Protein AF-A0A8T3B4L0-F1 (afdb_monomer_lite)

Organism: Dendrobium nobile (NCBI:txid94219)

pLDDT: mean 74.83, std 8.13, range [50.94, 89.12]

InterPro domains:
  IPR041118 Disease resistance, N-terminal [PF18052] (13-99)

Secondary structure (DSSP, 8-state):
-HHHHHHHHHHHHHHHHHHHHH-TT--HHHHHHHHHHHHHHHHHHHHHHHHHT-HHHHHH-HHHHHHHHHHHHHHHHHHHHHHHHHHHHHHHHHHHHHHHHHHHHHHHHHT--

Radius of gyration: 21.68 Å; chains: 1; bounding box: 41×25×73 Å

Foldseek 3Di:
DLVVLLVLLVLLLVLLVVLLVPDPPDDPVRVVVSVVSVVCVVVVSVLLVVCVVDPPNCVVDVVVVVVSVVVVVVSVVSSVVSVVSVVVVVVVVVVVVVVVVVVVVVVVVVVVD

Sequence (113 aa):
MEDKLLDIAEKLIRVGFRYVKDQIEWDKRTKEPLARLKRYLPQIQAVVHFASSQEQITDQNKPLNEWLWQLRDAIDDAFDVVDELEYRELEKQVTKDKKLNRSDWKKKKLKFL

Structure (mmCIF, N/CA/C/O backbone):
data_AF-A0A8T3B4L0-F1
#
_entry.id   AF-A0A8T3B4L0-F1
#
loop_
_atom_site.group_PDB
_atom_site.id
_atom_site.type_symbol
_atom_site.label_atom_id
_atom_site.label_alt_id
_atom_site.label_comp_id
_atom_site.label_asym_id
_atom_site.label_entity_id
_atom_site.label_seq_id
_atom_site.pdbx_PDB_ins_code
_atom_site.Cartn_x
_atom_site.Cartn_y
_atom_site.Cartn_z
_atom_site.occupancy
_atom_site.B_iso_or_equiv
_atom_site.auth_seq_id
_atom_site.auth_comp_id
_atom_site.auth_asym_id
_atom_site.auth_atom_id
_atom_site.pdbx_PDB_model_num
ATOM 1 N N . MET A 1 1 ? -13.604 9.206 1.312 1.00 54.00 1 MET A N 1
ATOM 2 C CA . MET A 1 1 ? -12.265 8.955 1.901 1.00 54.00 1 MET A CA 1
ATOM 3 C C . MET A 1 1 ? -11.878 7.497 1.691 1.00 54.00 1 MET A C 1
ATOM 5 O O . MET A 1 1 ? -10.799 7.256 1.170 1.00 54.00 1 MET A O 1
ATOM 9 N N . GLU A 1 2 ? -12.788 6.562 1.979 1.00 59.34 2 GLU A N 1
ATOM 10 C CA . GLU A 1 2 ? -12.671 5.138 1.622 1.00 59.34 2 GLU A CA 1
ATOM 11 C C . GLU A 1 2 ? -12.371 4.902 0.139 1.00 59.34 2 GLU A C 1
ATOM 13 O O . GLU A 1 2 ? -11.362 4.276 -0.154 1.00 59.34 2 GLU A O 1
ATOM 18 N N . ASP A 1 3 ? -13.139 5.483 -0.788 1.00 63.72 3 ASP A N 1
ATOM 19 C CA . ASP A 1 3 ? -12.966 5.240 -2.235 1.00 63.72 3 ASP A CA 1
ATOM 20 C C . ASP A 1 3 ? -11.538 5.478 -2.751 1.00 63.72 3 ASP A C 1
ATOM 22 O O . ASP A 1 3 ? -11.032 4.725 -3.579 1.00 63.72 3 ASP A O 1
ATOM 26 N N . LYS A 1 4 ? -10.836 6.479 -2.204 1.00 67.75 4 LYS A N 1
ATOM 27 C CA . LYS A 1 4 ? -9.459 6.795 -2.604 1.00 67.75 4 LYS A CA 1
ATOM 28 C C . LYS A 1 4 ? -8.453 5.767 -2.070 1.00 67.75 4 LYS A C 1
ATOM 30 O O . LYS A 1 4 ? -7.522 5.407 -2.779 1.00 67.75 4 LYS A O 1
ATOM 35 N N . LEU A 1 5 ? -8.649 5.271 -0.846 1.00 67.56 5 LEU A N 1
ATOM 36 C CA . LEU A 1 5 ? -7.816 4.212 -0.259 1.00 67.56 5 LEU A CA 1
ATOM 37 C C . LEU A 1 5 ? -7.997 2.878 -0.998 1.00 67.56 5 LEU A C 1
ATOM 39 O O . LEU A 1 5 ? -7.030 2.135 -1.175 1.00 67.56 5 LEU A O 1
ATOM 43 N N . LEU A 1 6 ? -9.223 2.594 -1.449 1.00 68.81 6 LEU A N 1
ATOM 44 C CA . LEU A 1 6 ? -9.562 1.407 -2.237 1.00 68.81 6 LEU A CA 1
ATOM 45 C C . LEU A 1 6 ? -8.829 1.402 -3.579 1.00 68.81 6 LEU A C 1
ATOM 47 O O . LEU A 1 6 ? -8.092 0.457 -3.871 1.00 68.81 6 LEU A O 1
ATOM 51 N N . ASP A 1 7 ? -8.976 2.488 -4.337 1.00 75.88 7 ASP A N 1
ATOM 52 C CA . ASP A 1 7 ? -8.337 2.653 -5.642 1.00 75.88 7 ASP A CA 1
ATOM 53 C C . ASP A 1 7 ? -6.812 2.558 -5.539 1.00 75.88 7 ASP A C 1
ATOM 55 O O . ASP A 1 7 ? -6.159 1.911 -6.364 1.00 75.88 7 ASP A O 1
ATOM 59 N N . ILE A 1 8 ? -6.234 3.163 -4.497 1.00 69.31 8 ILE A N 1
ATOM 60 C CA . ILE A 1 8 ? -4.789 3.149 -4.269 1.00 69.31 8 ILE A CA 1
ATOM 61 C C . ILE A 1 8 ? -4.297 1.733 -3.965 1.00 69.31 8 ILE A C 1
ATOM 63 O O . ILE A 1 8 ? -3.355 1.266 -4.607 1.00 69.31 8 ILE A O 1
ATOM 67 N N . ALA A 1 9 ? -4.931 1.023 -3.031 1.00 73.62 9 ALA A N 1
ATOM 68 C CA . ALA A 1 9 ? -4.508 -0.323 -2.660 1.00 73.62 9 ALA A CA 1
ATOM 69 C C . ALA A 1 9 ? -4.663 -1.323 -3.821 1.00 73.62 9 ALA A C 1
ATOM 71 O O . ALA A 1 9 ? -3.807 -2.191 -4.024 1.00 73.62 9 ALA A O 1
ATOM 72 N N . GLU A 1 10 ? -5.719 -1.185 -4.624 1.00 77.19 10 GLU A N 1
ATOM 73 C CA . GLU A 1 10 ? -5.919 -2.003 -5.818 1.00 77.19 10 GLU A CA 1
ATOM 74 C C . GLU A 1 10 ? -4.872 -1.700 -6.900 1.00 77.19 10 GLU A C 1
ATOM 76 O O . GLU A 1 10 ? -4.284 -2.630 -7.473 1.00 77.19 10 GLU A O 1
ATOM 81 N N . LYS A 1 11 ? -4.569 -0.415 -7.140 1.00 79.88 11 LYS A N 1
ATOM 82 C CA . LYS A 1 11 ? -3.487 0.001 -8.045 1.00 79.88 11 LYS A CA 1
ATOM 83 C C . LYS A 1 11 ? -2.151 -0.586 -7.592 1.00 79.88 11 LYS A C 1
ATOM 85 O O . LYS A 1 11 ? -1.433 -1.158 -8.415 1.00 79.88 11 LYS A O 1
ATOM 90 N N . LEU A 1 12 ? -1.870 -0.532 -6.292 1.00 75.25 12 LEU A N 1
ATOM 91 C CA . LEU A 1 12 ? -0.661 -1.067 -5.672 1.00 75.25 12 LEU A CA 1
ATOM 92 C C . LEU A 1 12 ? -0.471 -2.553 -5.934 1.00 75.25 12 LEU A C 1
ATOM 94 O O . LEU A 1 12 ? 0.575 -2.990 -6.415 1.00 75.25 12 LEU A O 1
ATOM 98 N N . ILE A 1 13 ? -1.520 -3.328 -5.673 1.00 76.81 13 ILE A N 1
ATOM 99 C CA . ILE A 1 13 ? -1.548 -4.762 -5.939 1.00 76.81 13 ILE A CA 1
ATOM 100 C C . ILE A 1 13 ? -1.302 -5.007 -7.428 1.00 76.81 13 ILE A C 1
ATOM 102 O O . ILE A 1 13 ? -0.428 -5.791 -7.791 1.00 76.81 13 ILE A O 1
ATOM 106 N N . ARG A 1 14 ? -2.031 -4.325 -8.312 1.00 82.44 14 ARG A N 1
ATOM 107 C CA . ARG A 1 14 ? -1.950 -4.551 -9.759 1.00 82.44 14 ARG A CA 1
ATOM 108 C C . ARG A 1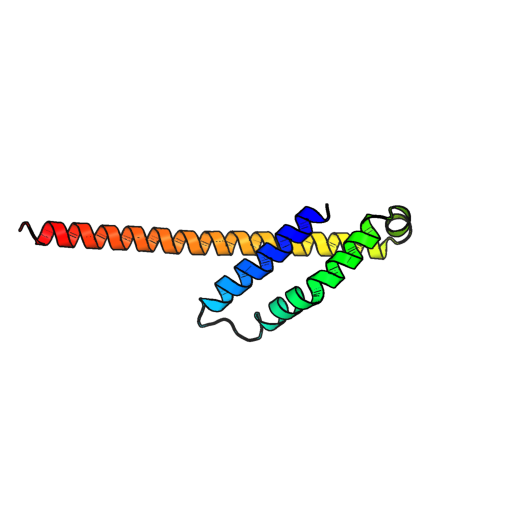 14 ? -0.565 -4.242 -10.331 1.00 82.44 14 ARG A C 1
ATOM 110 O O . ARG A 1 14 ? -0.033 -5.063 -11.080 1.00 82.44 14 ARG A O 1
ATOM 117 N N . VAL A 1 15 ? -0.004 -3.074 -10.017 1.00 75.31 15 VAL A N 1
ATOM 118 C CA . VAL A 1 15 ? 1.313 -2.648 -10.518 1.00 75.31 15 VAL A CA 1
ATOM 119 C C . VAL A 1 15 ? 2.411 -3.476 -9.876 1.00 75.31 15 VAL A C 1
ATOM 121 O O . VAL A 1 15 ? 3.260 -3.998 -10.593 1.00 75.31 15 VAL A O 1
ATOM 124 N N . GLY A 1 16 ? 2.345 -3.685 -8.560 1.00 70.81 16 GLY A N 1
ATOM 125 C CA . GLY A 1 16 ? 3.283 -4.535 -7.838 1.00 70.81 16 GLY A CA 1
ATOM 126 C C . GLY A 1 16 ? 3.350 -5.932 -8.450 1.00 70.81 16 GLY A C 1
ATOM 127 O O . GLY A 1 16 ? 4.424 -6.376 -8.840 1.00 70.81 16 GLY A O 1
ATOM 128 N N . PHE A 1 17 ? 2.209 -6.606 -8.640 1.00 69.81 17 PHE A N 1
ATOM 129 C CA . PHE A 1 17 ? 2.175 -7.934 -9.264 1.00 69.81 17 PHE A CA 1
ATOM 130 C C . PHE A 1 17 ? 2.664 -7.946 -10.719 1.00 69.81 17 PHE A C 1
ATOM 132 O O . PHE A 1 17 ? 3.292 -8.925 -11.123 1.00 69.81 17 PHE A O 1
ATOM 139 N N . ARG A 1 18 ? 2.397 -6.895 -11.504 1.00 73.12 18 ARG A N 1
ATOM 140 C CA . ARG A 1 18 ? 2.904 -6.764 -12.881 1.00 73.12 18 ARG A CA 1
ATOM 141 C C . ARG A 1 18 ? 4.426 -6.642 -12.889 1.00 73.12 18 ARG A C 1
ATOM 143 O O . ARG A 1 18 ? 5.099 -7.454 -13.511 1.00 73.12 18 ARG A O 1
ATOM 150 N N . TYR A 1 19 ? 4.955 -5.710 -12.106 1.00 66.62 19 TYR A N 1
ATOM 151 C CA . TYR A 1 19 ? 6.388 -5.475 -11.987 1.00 66.62 19 TYR A CA 1
ATOM 152 C C . TYR A 1 19 ? 7.133 -6.709 -11.450 1.00 66.62 19 TYR A C 1
ATOM 154 O O . TYR A 1 19 ? 8.182 -7.082 -11.970 1.00 66.62 19 TYR A O 1
ATOM 162 N N . VAL A 1 20 ? 6.553 -7.402 -10.460 1.00 65.81 20 VAL A N 1
ATOM 163 C CA . VAL A 1 20 ? 7.051 -8.682 -9.920 1.00 65.81 20 VAL A CA 1
ATOM 164 C C . VAL A 1 20 ? 7.107 -9.778 -10.989 1.00 65.81 20 VAL A C 1
ATOM 166 O O . VAL A 1 20 ? 7.984 -10.638 -10.938 1.00 65.81 20 VAL A O 1
ATOM 169 N N . LYS A 1 21 ? 6.152 -9.809 -11.924 1.00 64.44 21 LYS A N 1
ATOM 170 C CA . LYS A 1 21 ? 6.083 -10.838 -12.970 1.00 64.44 21 LYS A CA 1
ATOM 171 C C . LYS A 1 21 ? 7.183 -10.665 -14.022 1.00 64.44 21 LYS A C 1
ATOM 173 O O . LYS A 1 21 ? 7.656 -11.666 -14.553 1.00 64.44 21 LYS A O 1
ATOM 178 N N . ASP A 1 22 ? 7.604 -9.427 -14.272 1.00 65.25 22 ASP A N 1
ATOM 179 C CA . ASP A 1 22 ? 8.509 -9.070 -15.369 1.00 65.25 22 ASP A CA 1
ATOM 180 C C . ASP A 1 22 ? 9.995 -8.950 -14.946 1.00 65.25 22 ASP A C 1
ATOM 182 O O . ASP A 1 22 ? 10.861 -8.678 -15.780 1.00 65.25 22 ASP A O 1
ATOM 186 N N . GLN A 1 23 ? 10.322 -9.187 -13.668 1.00 61.81 23 GLN A N 1
ATOM 187 C CA . GLN A 1 23 ? 11.683 -9.122 -13.106 1.00 61.81 23 GLN A CA 1
ATOM 188 C C . GLN A 1 23 ? 12.195 -10.515 -12.680 1.00 61.81 23 GLN A C 1
ATOM 190 O O . GLN A 1 23 ? 11.520 -11.239 -11.951 1.00 61.81 23 GLN A O 1
ATOM 195 N N . ILE A 1 24 ? 13.421 -10.877 -13.091 1.00 50.94 24 ILE A N 1
ATOM 196 C CA . ILE A 1 24 ? 14.066 -12.184 -12.807 1.00 50.94 24 ILE A CA 1
ATOM 197 C C . ILE A 1 24 ? 14.493 -12.320 -11.324 1.00 50.94 24 ILE A C 1
ATOM 199 O O . ILE A 1 24 ? 14.599 -13.431 -10.814 1.00 50.94 24 ILE A O 1
ATOM 203 N N . GLU A 1 25 ? 14.685 -11.206 -10.611 1.00 52.75 25 GLU A N 1
ATOM 204 C CA . GLU A 1 25 ? 15.326 -11.148 -9.281 1.00 52.75 25 GLU A CA 1
ATOM 205 C C . GLU A 1 25 ? 14.372 -10.944 -8.082 1.00 52.75 25 GLU A C 1
ATOM 207 O O . GLU A 1 25 ? 14.821 -10.644 -6.977 1.00 52.75 25 GLU A O 1
ATOM 212 N N . TRP A 1 26 ? 13.051 -11.088 -8.249 1.00 55.41 26 TRP A N 1
ATOM 213 C CA . TRP A 1 26 ? 12.091 -10.837 -7.158 1.00 55.41 26 TRP A CA 1
ATOM 214 C C . TRP A 1 26 ? 11.560 -12.128 -6.497 1.00 55.41 26 TRP A C 1
ATOM 216 O O . TRP A 1 26 ? 10.617 -12.781 -6.957 1.00 55.41 26 T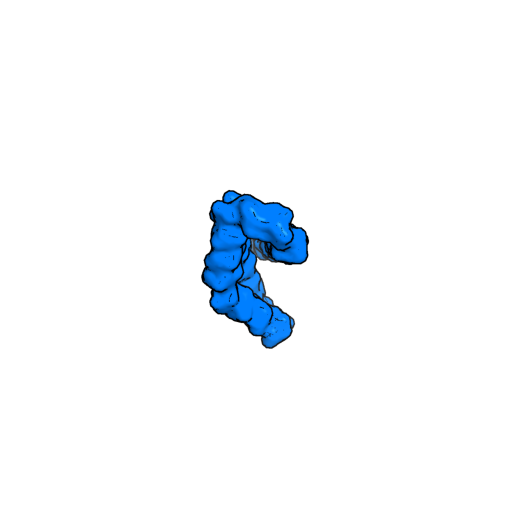RP A O 1
ATOM 226 N N . ASP A 1 27 ? 12.238 -12.470 -5.396 1.00 64.19 27 ASP A N 1
ATOM 227 C CA . ASP A 1 27 ? 12.046 -13.577 -4.443 1.00 64.19 27 ASP A CA 1
ATOM 228 C C . ASP A 1 27 ? 10.709 -13.532 -3.648 1.00 64.19 27 ASP A C 1
ATOM 230 O O . ASP A 1 27 ? 9.965 -12.549 -3.629 1.00 64.19 27 ASP A O 1
ATOM 234 N N . LYS A 1 28 ? 10.414 -14.630 -2.940 1.00 58.00 28 LYS A N 1
ATOM 235 C CA . LYS A 1 28 ? 9.424 -14.814 -1.867 1.00 58.00 28 LYS A CA 1
ATOM 236 C C . LYS A 1 28 ? 9.266 -13.590 -0.951 1.00 58.00 28 LYS A C 1
ATOM 238 O O . LYS A 1 28 ? 8.129 -13.266 -0.602 1.00 58.00 28 LYS A O 1
ATOM 243 N N . ARG A 1 29 ? 10.359 -12.868 -0.641 1.00 60.91 29 ARG A N 1
ATOM 244 C CA . ARG A 1 29 ? 10.380 -11.652 0.200 1.00 60.91 29 ARG A CA 1
ATOM 245 C C . ARG A 1 29 ? 9.421 -10.544 -0.250 1.00 60.91 29 ARG A C 1
ATOM 247 O O . ARG A 1 29 ? 9.015 -9.746 0.586 1.00 60.91 29 ARG A O 1
ATOM 254 N N . THR A 1 30 ? 9.028 -10.492 -1.521 1.00 65.56 30 THR A N 1
ATOM 255 C CA . THR A 1 30 ? 8.105 -9.469 -2.047 1.00 65.56 30 THR A CA 1
ATOM 256 C C . THR A 1 30 ? 6.772 -10.034 -2.529 1.00 65.56 30 THR A C 1
ATOM 258 O O . THR A 1 30 ? 5.738 -9.379 -2.384 1.00 65.56 30 THR A O 1
ATOM 261 N N . LYS A 1 31 ? 6.745 -11.283 -3.009 1.00 66.19 31 LYS A N 1
ATOM 262 C CA . LYS A 1 31 ? 5.501 -11.968 -3.405 1.00 66.19 31 LYS A CA 1
ATOM 263 C C . LYS A 1 31 ? 4.585 -12.282 -2.225 1.00 66.19 31 LYS A C 1
ATOM 265 O O . LYS A 1 31 ? 3.376 -12.079 -2.331 1.00 66.19 31 LYS A O 1
ATOM 270 N N . GLU A 1 32 ? 5.129 -12.772 -1.111 1.00 71.94 32 GLU A N 1
ATOM 271 C CA . GLU A 1 32 ? 4.313 -13.131 0.055 1.00 71.94 32 GLU A CA 1
ATOM 272 C C . GLU A 1 32 ? 3.644 -11.918 0.715 1.00 71.94 32 GLU A C 1
ATOM 274 O O . GLU A 1 32 ? 2.439 -11.995 0.967 1.00 71.94 32 GLU A O 1
ATOM 279 N N . PRO A 1 33 ? 4.337 -10.786 0.954 1.00 74.69 33 PRO A N 1
ATOM 280 C CA . PRO A 1 33 ? 3.690 -9.583 1.471 1.00 74.69 33 PRO A CA 1
ATOM 281 C C . PRO A 1 33 ? 2.583 -9.051 0.558 1.00 74.69 33 PRO A C 1
ATOM 283 O O . PRO A 1 33 ? 1.501 -8.752 1.053 1.00 74.69 33 PRO A O 1
ATOM 286 N N . LEU A 1 34 ? 2.797 -9.007 -0.764 1.00 72.25 34 LEU A N 1
ATOM 287 C CA . LEU A 1 34 ? 1.776 -8.556 -1.720 1.00 72.25 34 LEU A CA 1
ATOM 288 C C . LEU A 1 34 ? 0.561 -9.493 -1.762 1.00 72.25 34 LEU A C 1
ATOM 290 O O . LEU A 1 34 ? -0.583 -9.038 -1.793 1.00 72.25 34 LEU A O 1
ATOM 294 N N . ALA A 1 35 ? 0.785 -10.808 -1.725 1.00 73.44 35 ALA A N 1
ATOM 295 C CA . ALA A 1 35 ? -0.296 -11.789 -1.670 1.00 73.44 35 ALA A CA 1
ATOM 296 C C . ALA A 1 35 ? -1.073 -11.714 -0.349 1.00 73.44 35 ALA A C 1
ATOM 298 O O . ALA A 1 35 ? -2.303 -11.799 -0.351 1.00 73.44 35 ALA A O 1
ATOM 299 N N . ARG A 1 36 ? -0.375 -11.511 0.776 1.00 81.81 36 ARG A N 1
ATOM 300 C CA . ARG A 1 36 ? -1.008 -11.259 2.076 1.00 81.81 36 ARG A CA 1
ATOM 301 C C . ARG A 1 36 ? -1.822 -9.972 2.036 1.00 81.81 36 ARG A C 1
ATOM 303 O O . ARG A 1 36 ? -2.989 -10.021 2.399 1.00 81.81 36 ARG A O 1
ATOM 310 N N . LEU A 1 37 ? -1.267 -8.869 1.540 1.00 80.38 37 LEU A N 1
ATOM 311 C CA . LEU A 1 37 ? -1.985 -7.601 1.418 1.00 80.38 37 LEU A CA 1
ATOM 312 C C . LEU A 1 37 ? -3.264 -7.773 0.594 1.00 80.38 37 LEU A C 1
ATOM 314 O O . LEU A 1 37 ? -4.336 -7.417 1.064 1.00 80.38 37 LEU A O 1
ATOM 318 N N . LYS A 1 38 ? -3.185 -8.434 -0.568 1.00 78.31 38 LYS A N 1
ATOM 319 C CA . LYS A 1 38 ? -4.362 -8.750 -1.389 1.00 78.31 38 LYS A CA 1
ATOM 320 C C . LYS A 1 38 ? -5.407 -9.583 -0.640 1.00 78.31 38 LYS A C 1
ATOM 322 O O . LYS A 1 38 ? -6.599 -9.344 -0.796 1.00 78.31 38 LYS A O 1
ATOM 327 N N . ARG A 1 39 ? -4.975 -10.559 0.165 1.00 83.69 39 ARG A N 1
ATOM 328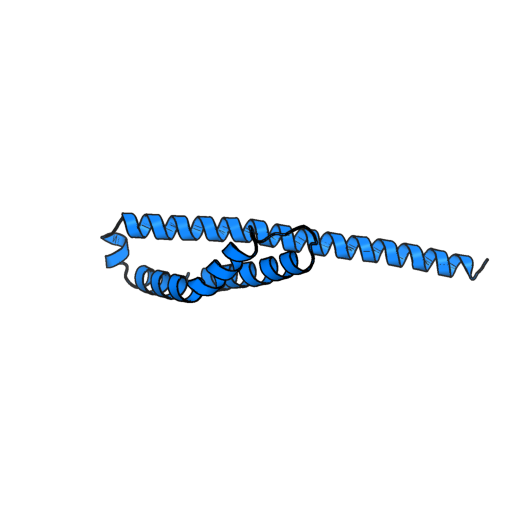 C CA . ARG A 1 39 ? -5.872 -11.407 0.967 1.00 83.69 39 ARG A CA 1
ATOM 329 C C . ARG A 1 39 ? -6.570 -10.623 2.079 1.00 83.69 39 ARG A C 1
ATOM 331 O O . ARG A 1 39 ? -7.745 -10.872 2.324 1.00 83.69 39 ARG A O 1
ATOM 338 N N . TYR A 1 40 ? -5.845 -9.732 2.753 1.00 83.81 40 TYR A N 1
ATOM 339 C CA . TYR A 1 40 ? -6.352 -8.965 3.893 1.00 83.81 40 TYR A CA 1
ATOM 340 C C . TYR A 1 40 ? -7.057 -7.671 3.485 1.00 83.81 40 TYR A C 1
ATOM 342 O O . TYR A 1 40 ? -7.761 -7.089 4.307 1.00 83.81 40 TYR A O 1
ATOM 350 N N . LEU A 1 41 ? -6.928 -7.240 2.227 1.00 81.56 41 LEU A N 1
ATOM 351 C CA . LEU A 1 41 ? -7.509 -5.990 1.753 1.00 81.56 41 LEU A CA 1
ATOM 352 C C . LEU A 1 41 ? -9.012 -5.875 2.070 1.00 81.56 41 LEU A C 1
ATOM 354 O O . LEU A 1 41 ? -9.370 -4.887 2.699 1.00 81.56 41 LEU A O 1
ATOM 358 N N . PRO A 1 42 ? -9.879 -6.875 1.804 1.00 82.00 42 PRO A N 1
ATOM 359 C CA . PRO A 1 42 ? -11.307 -6.762 2.129 1.00 82.00 42 PRO A CA 1
ATOM 360 C C . PRO A 1 42 ? -11.592 -6.552 3.623 1.00 82.00 42 PRO A C 1
ATOM 362 O O . PRO A 1 42 ? -12.558 -5.896 4.001 1.00 82.00 42 PRO A O 1
ATOM 365 N N . GLN A 1 43 ? -10.741 -7.098 4.493 1.00 85.19 43 GLN A N 1
ATOM 366 C CA . GLN A 1 43 ? -10.879 -6.956 5.943 1.00 85.19 43 GLN A CA 1
ATOM 367 C C . GLN A 1 43 ? -10.403 -5.580 6.408 1.00 85.19 43 GLN A C 1
ATOM 369 O O . GLN A 1 43 ? -11.063 -4.958 7.234 1.00 85.19 43 GLN A O 1
ATOM 374 N N . ILE A 1 44 ? -9.302 -5.081 5.838 1.00 83.31 44 ILE A N 1
ATOM 375 C CA . ILE A 1 44 ? -8.825 -3.712 6.069 1.00 83.31 44 ILE A CA 1
ATOM 376 C C . ILE A 1 44 ? -9.906 -2.711 5.643 1.00 83.31 44 ILE A C 1
ATOM 378 O O . ILE A 1 44 ? -10.215 -1.795 6.395 1.00 83.31 44 ILE A O 1
ATOM 382 N N . GLN A 1 45 ? -10.544 -2.937 4.493 1.00 78.75 45 GLN A N 1
ATOM 383 C CA . GLN A 1 45 ? -11.641 -2.108 3.987 1.00 78.75 45 GLN A CA 1
ATOM 384 C C . GLN A 1 45 ? -12.827 -2.073 4.949 1.00 78.75 45 GLN A C 1
ATOM 386 O O . GLN A 1 45 ? -13.304 -0.995 5.289 1.00 78.75 45 GLN A O 1
ATOM 391 N N . ALA A 1 46 ? -13.272 -3.236 5.429 1.00 82.81 46 ALA A N 1
ATOM 392 C CA . ALA A 1 46 ? -14.384 -3.318 6.368 1.00 82.81 46 ALA A CA 1
ATOM 393 C C . ALA A 1 46 ? -14.088 -2.586 7.689 1.00 82.81 46 ALA A C 1
ATOM 395 O O . ALA A 1 46 ? -14.955 -1.886 8.207 1.00 82.81 46 ALA A O 1
ATOM 396 N N . VAL A 1 47 ? -12.865 -2.720 8.217 1.00 83.50 47 VAL A N 1
ATOM 397 C CA . VAL A 1 47 ? -12.445 -2.049 9.459 1.00 83.50 47 VAL A CA 1
ATOM 398 C C . VAL A 1 47 ? -12.356 -0.539 9.271 1.00 83.50 47 VAL A C 1
ATOM 400 O O . VAL A 1 47 ? -12.890 0.195 10.099 1.00 83.50 47 VAL A O 1
ATOM 403 N N . VAL A 1 48 ? -11.721 -0.075 8.191 1.00 80.75 48 VAL A N 1
ATOM 404 C CA . VAL A 1 48 ? -11.613 1.357 7.882 1.00 80.75 48 VAL A CA 1
ATOM 405 C C . VAL A 1 48 ? -13.003 1.954 7.688 1.00 80.75 48 VAL A C 1
ATOM 407 O O . VAL A 1 48 ? -13.316 2.937 8.347 1.00 80.75 48 VAL A O 1
ATOM 410 N N . HIS A 1 49 ? -13.865 1.317 6.890 1.00 81.88 49 HIS A N 1
ATOM 411 C CA . HIS A 1 49 ? -15.227 1.797 6.663 1.00 81.88 49 HIS A CA 1
ATOM 412 C C . HIS A 1 49 ? -16.031 1.889 7.959 1.00 81.88 49 HIS A C 1
ATOM 414 O O . HIS A 1 49 ? -16.654 2.904 8.265 1.00 81.88 49 HIS A O 1
ATOM 420 N N . PHE A 1 50 ? -16.010 0.828 8.765 1.00 82.81 50 PHE A N 1
ATOM 421 C CA . PHE A 1 50 ? -16.721 0.820 10.035 1.00 82.81 50 PHE A CA 1
ATOM 422 C C . PHE A 1 50 ? -16.210 1.914 10.981 1.00 82.81 50 PHE A C 1
ATOM 424 O O . PHE A 1 50 ? -17.016 2.675 11.515 1.00 82.81 50 PHE A O 1
ATOM 431 N N 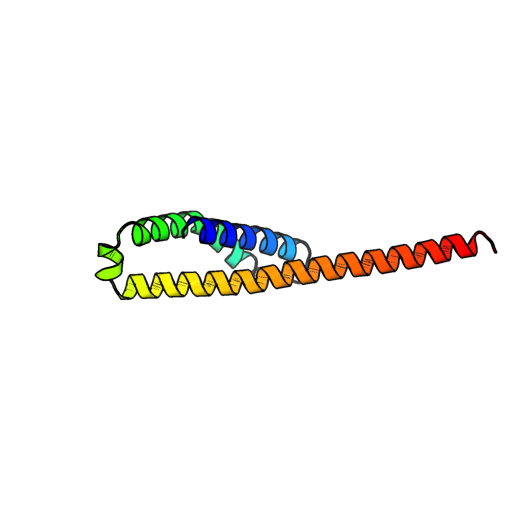. ALA A 1 51 ? -14.891 2.034 11.150 1.00 77.75 51 ALA A N 1
ATOM 432 C CA . ALA A 1 51 ? -14.300 3.007 12.061 1.00 77.75 51 ALA A CA 1
ATOM 433 C C . ALA A 1 51 ? -14.506 4.456 11.589 1.00 77.75 51 ALA A C 1
ATOM 435 O O . ALA A 1 51 ? -14.866 5.307 12.394 1.00 77.75 51 ALA A O 1
ATOM 436 N N . SER A 1 52 ? -14.345 4.737 10.293 1.00 72.12 52 SER A N 1
ATOM 437 C CA . SER A 1 52 ? -14.533 6.078 9.725 1.00 72.12 52 SER A CA 1
ATOM 438 C C . SER A 1 52 ? -15.999 6.516 9.658 1.00 72.12 52 SER A C 1
ATOM 440 O O . SER A 1 52 ? -16.271 7.712 9.679 1.00 72.12 52 SER A O 1
ATOM 442 N N . SER A 1 53 ? -16.951 5.577 9.624 1.00 77.94 53 SER A N 1
ATOM 443 C CA . SER A 1 53 ? -18.391 5.883 9.648 1.00 77.94 53 SER A CA 1
ATOM 444 C C . SER A 1 53 ? -18.932 6.276 11.030 1.00 77.94 53 SER A C 1
ATOM 446 O O . SER A 1 53 ? -20.078 6.713 11.143 1.00 77.94 53 SER A O 1
ATOM 448 N N . GLN A 1 54 ? -18.137 6.105 12.091 1.00 78.38 54 GLN A N 1
ATOM 449 C CA . GLN A 1 54 ? -18.556 6.323 13.473 1.00 78.38 54 GLN A CA 1
ATOM 450 C C . GLN A 1 54 ? -17.599 7.285 14.180 1.00 78.38 54 GLN A C 1
ATOM 452 O O . GLN A 1 54 ? -16.710 6.853 14.911 1.00 78.38 54 GLN A O 1
ATOM 457 N N . GLU A 1 55 ? -17.825 8.593 14.017 1.00 69.12 55 GLU A N 1
ATOM 458 C CA . GLU A 1 55 ? -17.000 9.650 14.633 1.00 69.12 55 GLU A CA 1
ATOM 459 C C . GLU A 1 55 ? -16.812 9.442 16.148 1.00 69.12 55 GLU A C 1
ATOM 461 O O . GLU A 1 55 ? -15.703 9.558 16.661 1.00 69.12 55 GLU A O 1
ATOM 466 N N . GLN A 1 56 ? -17.852 8.987 16.862 1.00 69.81 56 GLN A N 1
ATOM 467 C CA . GLN A 1 56 ? -17.749 8.672 18.294 1.00 69.81 56 GLN A CA 1
ATOM 468 C C . GLN A 1 56 ? -16.722 7.576 18.622 1.00 69.81 56 GLN A C 1
ATOM 470 O O . GLN A 1 56 ? -16.101 7.635 19.680 1.00 69.81 56 GLN A O 1
ATOM 475 N N . ILE A 1 57 ? -16.524 6.582 17.751 1.00 71.19 57 ILE A N 1
ATOM 476 C CA . ILE A 1 57 ? -15.563 5.494 17.988 1.00 71.19 57 ILE A CA 1
ATOM 477 C C . ILE A 1 57 ? -14.132 6.014 17.829 1.00 71.19 57 ILE A C 1
ATOM 479 O O . ILE A 1 57 ? -13.271 5.706 18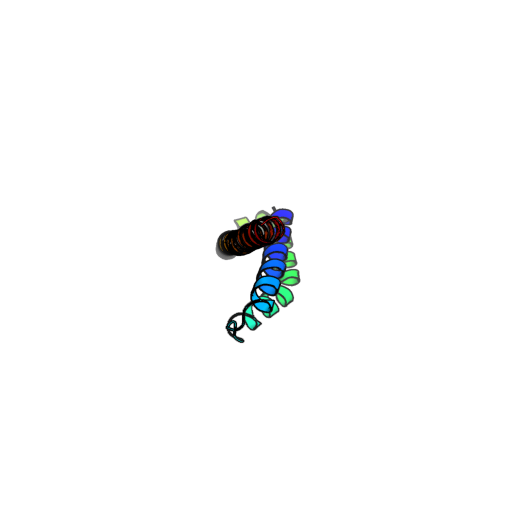.655 1.00 71.19 57 ILE A O 1
ATOM 483 N N . THR A 1 58 ? -13.870 6.814 16.797 1.00 68.44 58 THR A N 1
ATOM 484 C CA . THR A 1 58 ? -12.542 7.394 16.551 1.00 68.44 58 THR A CA 1
ATOM 485 C C . THR A 1 58 ? -12.188 8.494 17.548 1.00 68.44 58 THR A C 1
ATOM 487 O O . THR A 1 58 ? -11.030 8.589 17.952 1.00 68.44 58 THR A O 1
ATOM 490 N N . ASP A 1 59 ? -13.174 9.267 18.007 1.00 73.25 59 ASP A N 1
ATOM 491 C CA . ASP A 1 59 ? -12.971 10.351 18.975 1.00 73.25 59 ASP A CA 1
ATOM 492 C C . ASP A 1 59 ? -12.719 9.824 20.392 1.00 73.25 59 ASP A C 1
ATOM 494 O O . ASP A 1 59 ? -11.941 10.402 21.154 1.00 73.25 59 ASP A O 1
ATOM 498 N N . GLN A 1 60 ? -13.346 8.700 20.753 1.00 80.94 60 GLN A N 1
ATOM 499 C CA . GLN A 1 60 ? -13.178 8.079 22.070 1.00 80.94 60 GLN A CA 1
ATOM 500 C C . GLN A 1 60 ? -11.971 7.136 22.134 1.00 80.94 60 GLN A C 1
ATOM 502 O O . GLN A 1 60 ? -11.426 6.907 23.216 1.00 80.94 60 GLN A O 1
ATOM 507 N N . ASN A 1 61 ? -11.526 6.592 20.997 1.00 84.06 61 ASN A N 1
ATOM 508 C CA . ASN A 1 61 ? -10.414 5.649 20.930 1.00 84.06 61 ASN A CA 1
ATOM 509 C C . ASN A 1 61 ? -9.217 6.246 20.180 1.00 84.06 61 ASN A C 1
ATOM 511 O O . ASN A 1 61 ? -8.966 5.957 19.008 1.00 84.06 61 ASN A O 1
ATOM 515 N N . LYS A 1 62 ? -8.439 7.057 20.902 1.00 85.31 62 LYS A N 1
ATOM 516 C CA . LYS A 1 62 ? -7.232 7.705 20.376 1.00 85.31 62 LYS A CA 1
ATOM 517 C C . LYS A 1 62 ? -6.220 6.718 19.752 1.00 85.31 62 LYS A C 1
ATOM 519 O O . LYS A 1 62 ? -5.775 7.003 18.643 1.00 85.31 62 LYS A O 1
ATOM 524 N N . PRO A 1 63 ? -5.903 5.553 20.361 1.00 89.12 63 PRO A N 1
ATOM 525 C CA . PRO A 1 63 ? -5.035 4.555 19.725 1.00 89.12 63 PRO A CA 1
ATOM 526 C C . PRO A 1 63 ? -5.546 4.042 18.371 1.00 89.12 63 PRO A C 1
ATOM 528 O O . PRO A 1 63 ? -4.756 3.847 17.450 1.00 89.12 63 PRO A O 1
ATOM 531 N N . LEU A 1 64 ? -6.859 3.830 18.230 1.00 84.38 64 LEU A N 1
ATOM 532 C CA . LEU A 1 64 ? -7.455 3.417 16.956 1.00 84.38 64 LEU A CA 1
ATOM 533 C C . LEU A 1 64 ? -7.317 4.517 15.898 1.00 84.38 64 LEU A C 1
ATOM 535 O O . LEU A 1 64 ? -6.958 4.224 14.760 1.00 84.38 64 LEU A O 1
ATOM 539 N N . ASN A 1 65 ?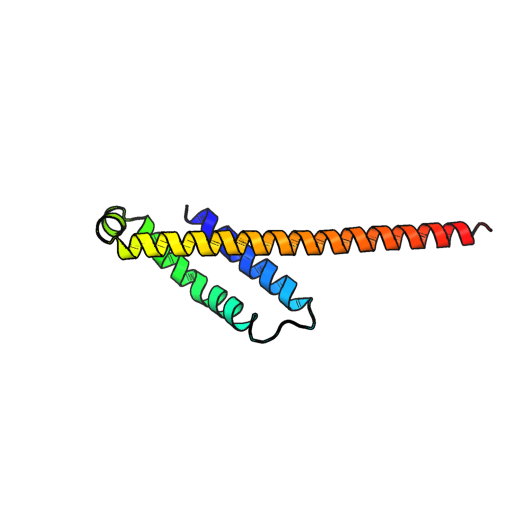 -7.567 5.772 16.273 1.00 83.00 65 ASN A N 1
ATOM 540 C CA . ASN A 1 65 ? -7.415 6.906 15.367 1.00 83.00 65 ASN A CA 1
ATOM 541 C C . ASN A 1 65 ? -5.956 7.064 14.896 1.00 83.00 65 ASN A C 1
ATOM 543 O O . ASN A 1 65 ? -5.699 7.204 13.704 1.00 83.00 65 ASN A O 1
ATOM 547 N N . GLU A 1 66 ? -4.988 6.956 15.811 1.00 87.94 66 GLU A N 1
ATOM 548 C CA . GLU A 1 66 ? -3.556 6.972 15.478 1.00 87.94 66 GLU A CA 1
ATOM 549 C C . GLU A 1 66 ? -3.177 5.832 14.518 1.00 87.94 66 GLU A C 1
ATOM 551 O O . GLU A 1 66 ? -2.461 6.059 13.543 1.00 87.94 66 GLU A O 1
ATOM 556 N N . TRP A 1 67 ? -3.697 4.621 14.738 1.00 88.25 67 TRP A N 1
ATOM 557 C CA . TRP A 1 67 ? -3.459 3.486 13.843 1.00 88.25 67 TRP A CA 1
ATOM 558 C C . TRP A 1 67 ? -4.047 3.700 12.438 1.00 88.25 67 TRP A C 1
ATOM 560 O O . TRP A 1 67 ? -3.397 3.370 11.447 1.00 88.25 67 TRP A O 1
ATOM 570 N N . LEU A 1 68 ? -5.248 4.281 12.329 1.00 83.06 68 LEU A N 1
ATOM 571 C CA . LEU A 1 68 ? -5.863 4.609 11.036 1.00 83.06 68 LEU A CA 1
ATOM 572 C C . LEU A 1 68 ? -5.051 5.659 10.265 1.00 83.06 68 LEU A C 1
ATOM 574 O O . LEU A 1 68 ? -4.893 5.533 9.050 1.00 83.06 68 LEU A O 1
ATOM 578 N N . TRP A 1 69 ? -4.496 6.654 10.962 1.00 84.88 69 TRP A N 1
ATOM 579 C CA . TRP A 1 69 ? -3.576 7.624 10.362 1.00 84.88 69 TRP A CA 1
ATOM 580 C C . TRP A 1 69 ? -2.294 6.964 9.853 1.00 84.88 69 TRP A C 1
ATOM 582 O O . TRP A 1 69 ? -1.930 7.161 8.699 1.00 84.88 69 TRP A O 1
ATOM 592 N N . GLN A 1 70 ? -1.660 6.105 10.654 1.00 87.00 70 GLN A N 1
ATOM 593 C CA . GLN A 1 70 ? -0.463 5.368 10.227 1.00 87.00 70 GLN A CA 1
ATOM 594 C C . GLN A 1 70 ? -0.730 4.454 9.028 1.00 87.00 70 GLN A C 1
ATOM 596 O O . GLN A 1 70 ? 0.111 4.321 8.141 1.00 87.00 70 GLN A O 1
ATOM 601 N N . LEU A 1 71 ? -1.902 3.815 8.991 1.00 84.31 71 LEU A N 1
ATOM 602 C CA . LEU A 1 71 ? -2.313 2.996 7.857 1.00 84.31 71 LEU A CA 1
ATOM 603 C C . LEU A 1 71 ? -2.428 3.839 6.582 1.00 84.31 71 LEU A C 1
ATOM 605 O O . LEU A 1 71 ? -2.028 3.380 5.515 1.00 84.31 71 LEU A O 1
ATOM 609 N N . ARG A 1 72 ? -2.961 5.058 6.690 1.00 79.94 72 ARG A N 1
ATOM 610 C CA . ARG A 1 72 ? -3.062 5.989 5.568 1.00 79.94 72 ARG A CA 1
ATOM 611 C C . ARG A 1 72 ? -1.686 6.416 5.063 1.00 79.94 72 ARG A C 1
ATOM 613 O O . ARG A 1 72 ? -1.449 6.290 3.867 1.00 79.94 72 ARG A O 1
ATOM 620 N N . ASP A 1 73 ? -0.794 6.834 5.957 1.00 84.25 73 ASP A N 1
ATOM 621 C CA . ASP A 1 73 ? 0.567 7.250 5.592 1.00 84.25 73 ASP A CA 1
ATOM 622 C C . ASP A 1 73 ? 1.313 6.114 4.876 1.00 84.25 73 ASP A C 1
ATOM 624 O O . ASP A 1 73 ? 1.872 6.306 3.801 1.00 84.25 73 ASP A O 1
ATOM 628 N N . ALA A 1 74 ? 1.224 4.887 5.399 1.00 82.69 74 ALA A N 1
ATOM 629 C CA . ALA A 1 74 ? 1.847 3.722 4.773 1.00 82.69 74 ALA A CA 1
ATOM 630 C C . ALA A 1 74 ? 1.271 3.393 3.381 1.00 82.69 74 ALA A C 1
ATOM 632 O O . ALA A 1 74 ? 1.971 2.826 2.539 1.00 82.69 74 ALA A O 1
ATOM 633 N N . ILE A 1 75 ? -0.006 3.701 3.137 1.00 76.69 75 ILE A N 1
ATOM 634 C CA . ILE A 1 75 ? -0.648 3.517 1.831 1.00 76.69 75 ILE A CA 1
ATOM 635 C C . ILE A 1 75 ? -0.203 4.605 0.846 1.00 76.69 75 ILE A C 1
ATOM 637 O O . ILE A 1 75 ? 0.077 4.275 -0.308 1.00 76.69 75 ILE A O 1
ATOM 641 N N . ASP A 1 76 ? -0.108 5.859 1.291 1.00 75.50 76 ASP A N 1
ATOM 642 C CA . ASP A 1 76 ? 0.389 6.975 0.478 1.00 75.50 76 ASP A CA 1
ATOM 643 C C . ASP A 1 76 ? 1.866 6.739 0.083 1.00 75.50 76 ASP A C 1
ATOM 645 O O . ASP A 1 76 ? 2.194 6.784 -1.103 1.00 75.50 76 ASP A O 1
ATOM 649 N N . ASP A 1 77 ? 2.726 6.319 1.019 1.00 78.50 77 ASP A N 1
ATOM 650 C CA . ASP A 1 77 ? 4.123 5.940 0.733 1.00 78.50 77 ASP A CA 1
ATOM 651 C C . ASP A 1 77 ? 4.218 4.808 -0.304 1.00 78.50 77 ASP A C 1
ATOM 653 O O . ASP A 1 77 ? 5.061 4.797 -1.206 1.00 78.50 77 ASP A O 1
ATOM 657 N N . ALA A 1 78 ? 3.343 3.809 -0.183 1.00 75.31 78 ALA A N 1
ATOM 658 C CA . ALA A 1 78 ? 3.317 2.687 -1.106 1.00 75.31 78 ALA A CA 1
ATOM 659 C C . ALA A 1 78 ? 2.825 3.108 -2.508 1.00 75.31 78 ALA A C 1
ATOM 661 O O . ALA A 1 78 ? 3.242 2.514 -3.509 1.00 75.31 78 ALA A O 1
ATOM 662 N N . PHE A 1 79 ? 1.972 4.131 -2.600 1.00 70.88 79 PHE A N 1
ATOM 663 C CA . PHE A 1 79 ? 1.536 4.708 -3.869 1.00 70.88 79 PHE A CA 1
ATOM 664 C C . PHE A 1 79 ? 2.678 5.438 -4.578 1.00 70.88 79 PHE A C 1
ATOM 666 O O . PHE A 1 79 ? 2.873 5.202 -5.770 1.00 70.88 79 PHE A O 1
ATOM 673 N N . ASP A 1 80 ? 3.486 6.215 -3.852 1.00 76.81 80 ASP A N 1
ATOM 674 C CA . ASP A 1 80 ? 4.664 6.897 -4.408 1.00 76.81 80 ASP A CA 1
ATOM 675 C C . ASP A 1 80 ? 5.646 5.902 -5.041 1.00 76.81 80 ASP A C 1
ATOM 677 O O . ASP A 1 80 ? 6.119 6.092 -6.166 1.00 76.81 80 ASP A O 1
ATOM 681 N N . VAL A 1 81 ? 5.893 4.775 -4.364 1.00 75.38 81 VAL A N 1
ATOM 682 C CA . VAL A 1 81 ? 6.717 3.686 -4.912 1.00 75.38 81 VAL A CA 1
ATOM 683 C C . VAL A 1 81 ? 6.102 3.121 -6.194 1.00 75.38 81 VAL A C 1
ATOM 685 O O . VAL A 1 81 ? 6.814 2.816 -7.149 1.00 75.38 81 VAL A O 1
ATOM 688 N N . VAL A 1 82 ? 4.782 2.960 -6.243 1.00 71.88 82 VAL A N 1
ATOM 689 C CA . VAL A 1 82 ? 4.089 2.403 -7.411 1.00 71.88 82 VAL A CA 1
ATOM 690 C C . VAL A 1 82 ? 4.091 3.349 -8.599 1.00 71.88 82 VAL A C 1
ATOM 692 O O . VAL A 1 82 ? 4.341 2.893 -9.717 1.00 71.88 82 VAL A O 1
ATOM 695 N N . ASP A 1 83 ? 3.887 4.639 -8.372 1.00 75.19 83 ASP A N 1
ATOM 696 C CA . ASP A 1 83 ? 4.007 5.660 -9.407 1.00 75.19 83 ASP A CA 1
ATOM 697 C C . ASP A 1 83 ? 5.439 5.718 -9.958 1.00 75.19 83 ASP A C 1
ATOM 699 O O . ASP A 1 83 ? 5.637 5.791 -11.175 1.00 75.19 83 ASP A O 1
ATOM 703 N N . GLU A 1 84 ? 6.455 5.568 -9.102 1.00 77.81 84 GLU A N 1
ATOM 704 C CA . GLU A 1 84 ? 7.845 5.468 -9.546 1.00 77.81 84 GLU A CA 1
ATOM 705 C C . GLU A 1 84 ? 8.092 4.211 -10.405 1.00 77.81 84 GLU A C 1
ATOM 707 O O . GLU A 1 84 ? 8.781 4.270 -11.431 1.00 77.81 84 GLU A O 1
ATOM 712 N N . LEU A 1 85 ? 7.516 3.064 -10.030 1.00 75.62 85 LEU A N 1
ATOM 713 C CA . LEU A 1 85 ? 7.611 1.832 -10.820 1.00 75.62 85 LEU A CA 1
ATOM 714 C C . LEU A 1 85 ? 6.930 1.976 -12.191 1.00 75.62 85 LEU A C 1
ATOM 716 O O . LEU A 1 85 ? 7.521 1.572 -13.198 1.00 75.62 85 LEU A O 1
ATOM 720 N N . GLU A 1 86 ? 5.735 2.576 -12.251 1.00 77.50 86 GLU A N 1
ATOM 721 C CA . GLU A 1 86 ? 5.038 2.871 -13.513 1.00 77.50 86 GLU A CA 1
ATOM 722 C C . GLU A 1 86 ? 5.870 3.811 -14.396 1.00 77.50 86 GLU A C 1
ATOM 724 O O . GLU A 1 86 ? 6.048 3.545 -15.589 1.00 77.50 86 GLU A O 1
ATOM 729 N N . TYR A 1 87 ? 6.450 4.865 -13.814 1.00 80.88 87 TYR A N 1
ATOM 730 C CA . TYR A 1 87 ? 7.328 5.789 -14.530 1.00 80.88 87 TYR A CA 1
ATOM 731 C C . TYR A 1 87 ? 8.541 5.071 -15.142 1.00 80.88 87 TYR A C 1
ATOM 733 O O . TYR A 1 87 ? 8.817 5.214 -16.337 1.00 80.88 87 TYR A O 1
ATOM 741 N N . ARG A 1 88 ? 9.242 4.241 -14.357 1.00 77.06 88 ARG A N 1
ATOM 742 C CA . ARG A 1 88 ? 10.413 3.475 -14.826 1.00 77.06 88 ARG A CA 1
ATOM 743 C C . ARG A 1 88 ? 10.056 2.502 -15.953 1.00 77.06 88 ARG A C 1
ATOM 745 O O . ARG A 1 88 ? 10.868 2.259 -16.849 1.00 77.06 88 ARG A O 1
ATOM 752 N N . GLU A 1 89 ? 8.862 1.916 -15.927 1.00 78.38 89 GLU A N 1
ATOM 753 C CA . GLU A 1 89 ? 8.376 1.044 -16.999 1.00 78.38 89 GLU A CA 1
ATOM 754 C C . GLU A 1 89 ? 8.117 1.825 -18.297 1.00 78.38 89 GLU A C 1
ATOM 756 O O . GLU A 1 89 ? 8.589 1.423 -19.367 1.00 78.38 89 GLU A O 1
ATOM 761 N N . LEU A 1 90 ? 7.453 2.978 -18.201 1.00 82.44 90 LEU A N 1
ATOM 762 C CA . LEU A 1 90 ? 7.224 3.874 -19.336 1.00 82.44 90 LEU A CA 1
ATOM 763 C C . LEU A 1 90 ? 8.544 4.379 -19.938 1.00 82.44 90 LEU A C 1
ATOM 765 O O . LEU A 1 90 ? 8.722 4.355 -21.159 1.00 82.44 90 LEU A O 1
ATOM 769 N N . GLU A 1 91 ? 9.514 4.755 -19.104 1.00 81.69 91 GLU A N 1
ATOM 770 C CA . GLU A 1 91 ? 10.840 5.197 -19.547 1.00 81.69 91 GLU A CA 1
ATOM 771 C C . GLU A 1 91 ? 11.575 4.107 -20.351 1.00 81.69 91 GLU A C 1
ATOM 773 O O . GLU A 1 91 ? 12.172 4.377 -21.406 1.00 81.69 91 GLU A O 1
ATOM 778 N N . LYS A 1 92 ? 11.485 2.844 -19.908 1.00 81.25 92 LYS A N 1
ATOM 779 C CA . LYS A 1 92 ? 12.042 1.694 -20.637 1.00 81.25 92 LYS A CA 1
ATOM 780 C C . LYS A 1 92 ? 11.380 1.511 -22.002 1.00 81.25 92 LYS A C 1
ATOM 782 O O . LYS A 1 92 ? 12.095 1.249 -22.974 1.00 81.25 92 LYS A O 1
ATOM 787 N N . GLN A 1 93 ? 10.054 1.635 -22.094 1.00 82.06 93 GLN A N 1
ATOM 788 C CA . GLN A 1 93 ? 9.315 1.494 -23.357 1.00 82.06 93 GLN A CA 1
ATOM 789 C C . GLN A 1 93 ? 9.710 2.588 -24.354 1.00 82.06 93 GLN A C 1
ATOM 791 O O . GLN A 1 93 ? 10.182 2.277 -25.448 1.00 82.06 93 GLN A O 1
ATOM 796 N N . VAL A 1 94 ? 9.683 3.855 -23.931 1.00 83.88 94 VAL A N 1
ATOM 797 C CA . VAL A 1 94 ? 10.094 4.996 -24.767 1.00 83.88 94 VAL A CA 1
ATOM 798 C C . VAL A 1 94 ? 11.535 4.837 -25.262 1.00 83.88 94 VAL A C 1
ATOM 800 O O . VAL A 1 94 ? 11.853 5.133 -26.418 1.00 83.88 94 VAL A O 1
ATOM 803 N N . THR A 1 95 ? 12.434 4.344 -24.410 1.00 81.31 95 THR A N 1
ATOM 804 C CA . THR A 1 95 ? 13.834 4.108 -24.788 1.00 81.31 95 THR A CA 1
ATOM 805 C C . THR A 1 95 ? 13.976 2.982 -25.815 1.00 81.31 95 THR A C 1
ATOM 807 O O . THR A 1 95 ? 14.784 3.098 -26.744 1.00 81.31 95 THR A O 1
ATOM 810 N N . LYS A 1 96 ? 13.201 1.896 -25.684 1.00 78.75 96 LYS A N 1
ATOM 811 C CA . LYS A 1 96 ? 13.164 0.803 -26.669 1.00 78.75 96 LYS A CA 1
ATOM 812 C C . LYS A 1 96 ? 12.620 1.288 -28.013 1.00 78.75 96 LYS A C 1
ATOM 814 O O . LYS A 1 96 ? 13.270 1.045 -29.028 1.00 78.75 96 LYS A O 1
ATOM 819 N N . ASP A 1 97 ? 11.536 2.054 -28.021 1.00 78.56 97 ASP A N 1
ATOM 820 C CA . ASP A 1 97 ? 10.928 2.580 -29.249 1.00 78.56 97 ASP A CA 1
ATOM 821 C C . ASP A 1 97 ? 11.863 3.543 -29.986 1.00 78.56 97 ASP A C 1
ATOM 823 O O . ASP A 1 97 ? 12.057 3.440 -31.200 1.00 78.56 97 ASP A O 1
ATOM 827 N N . LYS A 1 98 ? 12.559 4.425 -29.255 1.00 77.62 98 LYS A N 1
ATOM 828 C CA . LYS A 1 98 ? 13.611 5.281 -29.833 1.00 77.62 98 LYS A CA 1
ATOM 829 C C . LYS A 1 98 ? 14.738 4.459 -30.471 1.00 77.62 98 LYS A C 1
ATOM 831 O O . LYS A 1 98 ? 15.256 4.842 -31.524 1.00 77.62 98 LYS A O 1
ATOM 836 N N . LYS A 1 99 ? 15.140 3.338 -29.858 1.00 73.94 99 LYS A N 1
ATOM 837 C CA . LYS A 1 99 ? 16.164 2.430 -30.409 1.00 73.94 99 LYS A CA 1
ATOM 838 C C . LYS A 1 99 ? 15.663 1.659 -31.639 1.00 73.94 99 LYS A C 1
ATOM 840 O O . LYS A 1 99 ? 16.426 1.520 -32.599 1.00 73.94 99 LYS A O 1
ATOM 845 N N . LEU A 1 100 ? 14.411 1.200 -31.644 1.00 70.12 100 LEU A N 1
ATOM 846 C CA . LEU A 1 100 ? 13.785 0.529 -32.791 1.00 70.12 100 LEU A CA 1
ATOM 847 C C . LEU A 1 100 ? 13.682 1.474 -33.991 1.00 70.12 100 LEU A C 1
ATOM 849 O O . LEU A 1 100 ? 14.257 1.187 -35.040 1.00 70.12 100 LEU A O 1
ATOM 853 N N . ASN A 1 101 ? 13.130 2.673 -33.791 1.00 73.31 101 ASN A N 1
ATOM 854 C CA . ASN A 1 101 ? 13.053 3.704 -34.829 1.00 73.31 101 ASN A CA 1
ATOM 855 C C . ASN A 1 101 ? 14.441 4.086 -35.369 1.00 73.31 101 ASN A C 1
ATOM 857 O O . ASN A 1 101 ? 14.613 4.304 -36.572 1.00 73.31 101 ASN A O 1
ATOM 861 N N . ARG A 1 102 ? 15.468 4.114 -34.501 1.00 69.62 102 ARG A N 1
ATOM 862 C CA . ARG A 1 102 ? 16.864 4.293 -34.931 1.00 69.62 102 ARG A CA 1
ATOM 863 C C . ARG A 1 102 ? 17.379 3.166 -35.826 1.00 69.62 102 ARG A C 1
ATOM 865 O O . ARG A 1 102 ? 18.120 3.412 -36.772 1.00 69.62 102 ARG A O 1
ATOM 872 N N . SER A 1 103 ? 17.039 1.930 -35.504 1.00 74.75 103 SER A N 1
ATOM 873 C CA . SER A 1 103 ? 17.442 0.763 -36.288 1.00 74.75 103 SER A CA 1
ATOM 874 C C . SER A 1 103 ? 16.750 0.744 -37.652 1.00 74.75 103 SER A C 1
ATOM 876 O O . SER A 1 103 ? 17.385 0.445 -38.664 1.00 74.75 103 SER A O 1
ATOM 878 N N . ASP A 1 104 ? 15.477 1.133 -37.696 1.00 76.00 104 ASP A N 1
ATOM 879 C CA . ASP A 1 104 ? 14.665 1.093 -38.910 1.00 76.00 104 ASP A CA 1
ATOM 880 C C . ASP A 1 104 ? 15.039 2.180 -39.921 1.00 76.00 104 ASP A C 1
ATOM 882 O O . ASP A 1 104 ? 15.101 1.888 -41.119 1.00 76.00 104 ASP A O 1
ATOM 886 N N . TRP A 1 105 ? 15.388 3.401 -39.484 1.00 68.00 105 TRP A N 1
ATOM 887 C CA . TRP A 1 105 ? 15.916 4.403 -40.425 1.00 68.00 105 TRP A CA 1
ATOM 888 C C . TRP A 1 105 ? 17.271 3.980 -40.995 1.00 68.00 105 TRP A C 1
ATOM 890 O O . TRP A 1 105 ? 17.509 4.183 -42.183 1.00 68.00 105 TRP A O 1
ATOM 900 N N . LYS A 1 106 ? 18.146 3.354 -40.189 1.00 73.62 106 LYS A N 1
ATOM 901 C CA . LYS A 1 106 ? 19.441 2.844 -40.666 1.00 73.62 106 LYS A CA 1
ATOM 902 C C . LYS A 1 106 ? 19.248 1.748 -41.709 1.00 73.62 106 LYS A C 1
ATOM 904 O O . LYS A 1 106 ? 19.889 1.796 -42.753 1.00 73.62 106 LYS A O 1
ATOM 909 N N . LYS A 1 107 ? 18.329 0.805 -41.468 1.00 73.00 107 LYS A N 1
ATOM 910 C CA . LYS A 1 107 ? 17.975 -0.249 -42.433 1.00 73.00 107 LYS A CA 1
ATOM 911 C C . LYS A 1 107 ? 17.377 0.320 -43.717 1.00 73.00 107 LYS A C 1
ATOM 913 O O . LYS A 1 107 ? 17.747 -0.134 -44.792 1.00 73.00 107 LYS A O 1
ATOM 918 N N . LYS A 1 108 ? 16.474 1.305 -43.627 1.00 74.12 108 LYS A N 1
ATOM 919 C CA . LYS A 1 108 ? 15.930 1.986 -44.814 1.00 74.12 108 LYS A CA 1
ATOM 920 C C . LYS A 1 108 ? 17.038 2.701 -45.583 1.00 74.12 108 LYS A C 1
ATOM 922 O O . LYS A 1 108 ? 17.143 2.490 -46.779 1.00 74.12 108 LYS A O 1
ATOM 927 N N . LYS A 1 109 ? 17.910 3.457 -44.910 1.00 70.25 109 LYS A N 1
ATOM 928 C CA . LYS A 1 109 ? 19.033 4.160 -45.548 1.00 70.25 109 LYS A CA 1
ATOM 929 C C . LYS A 1 109 ? 20.009 3.209 -46.253 1.00 70.25 109 LYS A C 1
ATOM 931 O O . LYS A 1 109 ? 20.444 3.530 -47.348 1.00 70.25 109 LYS A O 1
ATOM 936 N N . LEU A 1 110 ? 20.305 2.042 -45.672 1.00 70.81 110 LEU A N 1
ATOM 937 C CA . LEU A 1 110 ? 21.143 1.017 -46.313 1.00 70.81 110 LEU A CA 1
ATOM 938 C C . LEU A 1 110 ? 20.499 0.359 -47.545 1.00 70.81 110 LEU A C 1
ATOM 940 O O . LEU A 1 110 ? 21.221 -0.226 -48.333 1.00 70.81 110 LEU A O 1
ATOM 944 N N . LYS A 1 111 ? 19.171 0.410 -47.708 1.00 68.75 111 LYS A N 1
ATOM 945 C CA . LYS A 1 111 ? 18.476 -0.135 -48.891 1.00 68.75 111 LYS A CA 1
ATOM 946 C C . LYS A 1 111 ? 18.469 0.816 -50.094 1.00 68.75 111 LYS A C 1
ATOM 948 O O . LYS A 1 111 ? 18.035 0.413 -51.166 1.00 68.75 111 LYS A O 1
ATOM 953 N N . PHE A 1 112 ? 18.877 2.067 -49.894 1.00 64.56 112 PHE A N 1
ATOM 954 C CA . PHE A 1 112 ? 18.951 3.103 -50.930 1.00 64.56 112 PHE A CA 1
ATOM 955 C C . PHE A 1 112 ? 20.400 3.550 -51.209 1.00 64.56 112 PHE A C 1
ATOM 957 O O . PHE A 1 112 ? 20.605 4.576 -51.853 1.00 64.56 112 PHE A O 1
ATOM 964 N N . LEU A 1 113 ? 21.380 2.800 -50.695 1.00 55.72 113 LEU A N 1
ATOM 965 C CA . LEU A 1 113 ? 22.798 2.841 -51.060 1.00 55.72 113 LEU A CA 1
ATOM 966 C C . LEU A 1 113 ? 23.124 1.553 -51.817 1.00 55.72 113 LEU A C 1
ATOM 968 O O . LEU A 1 113 ? 23.968 1.628 -52.731 1.00 55.72 113 LEU A O 1
#